Protein AF-A0AAW3U898-F1 (afdb_monomer)

Secondary structure (DSSP, 8-state):
--TTEEEEEEE----SS--SS-----GGGEEEEEEEEHHHHHTTSS--------SS-GGGSGGGGGGGGTTTT---B-HHHHHHHHHHHTTSS-TT-SSSTTTGGGGSPTTPPPPTT-----HHHHHHHHHHTS----

Mean predicted aligned error: 6.07 Å

Sequence (138 aa):
MFPNVIYVALFLDLFLALPAEIPRLDASRVISLTATWRKNLNRGEWIPLGISEPTLDLLKHPTQALARVGYLGAKHYDAGLLSEFLSACHGLLPWNVMYDPAYYEKLLLSGCARPEKAVVLGEGERTAYRHEVLGVGG

Solvent-accessible surface area (backbone atoms only — not comparable to full-atom values): 8664 Å² total; per-residue (Å²): 128,66,90,60,56,40,77,48,77,41,58,78,77,84,73,97,57,87,69,95,59,78,79,89,71,59,61,90,44,51,45,24,73,47,32,29,50,43,59,42,62,73,71,60,82,45,83,84,84,77,88,75,82,80,66,68,70,68,83,77,38,76,69,52,73,31,52,86,64,76,38,70,88,65,72,68,48,58,62,66,62,54,50,50,49,52,32,10,46,64,40,77,34,57,46,42,60,50,95,54,52,63,53,58,68,72,55,40,33,90,92,56,72,84,47,89,54,36,36,74,65,56,74,68,57,36,52,48,44,27,37,76,74,68,69,49,73,134

pLDDT: mean 85.96, std 10.15, range [49.56, 97.62]

Organism: Xanthomonas euvesicatoria (NCBI:txid456327)

Structure (mmCIF, N/CA/C/O backbone):
data_AF-A0AAW3U898-F1
#
_entry.id   AF-A0AAW3U898-F1
#
loop_
_atom_site.group_PDB
_atom_site.id
_atom_site.type_symbol
_atom_site.label_atom_id
_atom_site.label_alt_id
_atom_site.label_comp_id
_atom_site.label_asym_id
_atom_site.label_entity_id
_atom_site.label_seq_id
_atom_site.pdbx_PDB_ins_code
_atom_site.Cartn_x
_atom_site.Cartn_y
_atom_site.Cartn_z
_atom_site.occupancy
_atom_site.B_iso_or_equiv
_atom_site.auth_seq_id
_atom_site.auth_comp_id
_atom_site.auth_asym_id
_atom_site.auth_atom_id
_atom_site.pdbx_PDB_model_num
ATOM 1 N N . MET A 1 1 ? 22.479 9.567 -6.594 1.00 49.56 1 MET A N 1
ATOM 2 C CA . MET A 1 1 ? 21.597 8.469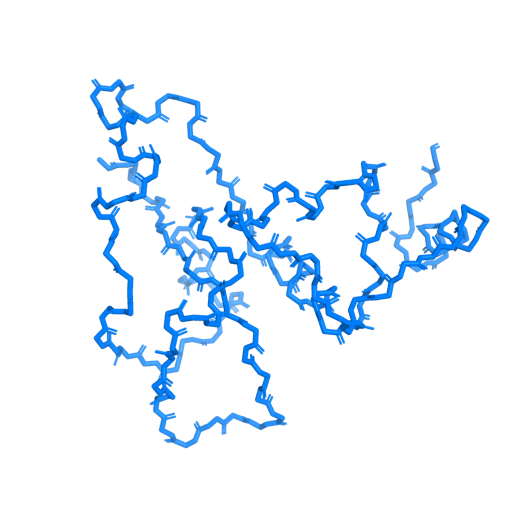 -6.137 1.00 49.56 1 MET A CA 1
ATOM 3 C C . MET A 1 1 ? 22.065 8.080 -4.745 1.00 49.56 1 MET A C 1
ATOM 5 O O . MET A 1 1 ? 23.271 7.939 -4.585 1.00 49.56 1 MET A O 1
ATOM 9 N N . PHE A 1 2 ? 21.178 7.975 -3.749 1.00 55.12 2 PHE A N 1
ATOM 10 C CA . PHE A 1 2 ? 21.575 7.472 -2.427 1.00 55.12 2 PHE A CA 1
ATOM 11 C C . PHE A 1 2 ? 22.156 6.059 -2.602 1.00 55.12 2 PHE A C 1
ATOM 13 O O . PHE A 1 2 ? 21.452 5.199 -3.142 1.00 55.12 2 PHE A O 1
ATOM 20 N N . PRO A 1 3 ? 23.416 5.796 -2.210 1.00 63.22 3 PRO A N 1
ATOM 21 C CA . PRO A 1 3 ? 23.959 4.450 -2.288 1.00 63.22 3 PRO A CA 1
ATOM 22 C C . PRO A 1 3 ? 23.081 3.559 -1.402 1.00 63.22 3 PRO A C 1
ATOM 24 O O . PRO A 1 3 ? 22.927 3.819 -0.214 1.00 63.22 3 PRO A O 1
ATOM 27 N N . ASN A 1 4 ? 22.469 2.534 -2.000 1.00 80.12 4 ASN A N 1
ATOM 28 C CA . ASN A 1 4 ? 21.587 1.546 -1.357 1.00 80.12 4 ASN A CA 1
ATOM 29 C C . ASN A 1 4 ? 20.108 1.914 -1.162 1.00 80.12 4 ASN A C 1
ATOM 31 O O . ASN A 1 4 ? 19.409 1.143 -0.507 1.00 80.12 4 ASN A O 1
ATOM 35 N N . VAL A 1 5 ? 19.597 2.990 -1.763 1.00 81.38 5 VAL A N 1
ATOM 36 C CA . VAL A 1 5 ? 18.144 3.241 -1.848 1.00 81.38 5 VAL A CA 1
ATOM 37 C C . VAL A 1 5 ? 17.668 3.001 -3.278 1.00 81.38 5 VAL A C 1
ATOM 39 O O . VAL A 1 5 ? 18.345 3.362 -4.242 1.00 81.38 5 VAL A O 1
ATOM 42 N N . ILE A 1 6 ? 16.515 2.359 -3.412 1.00 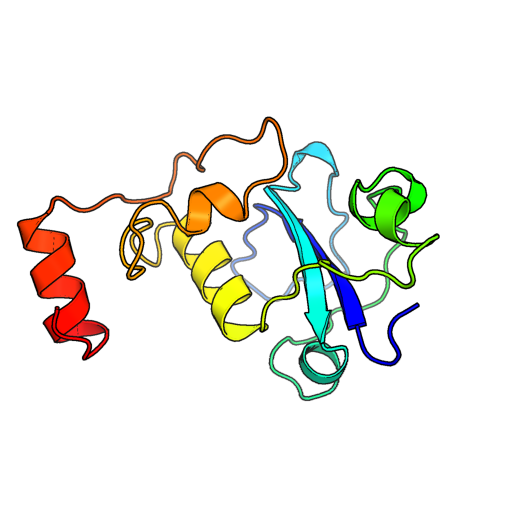84.19 6 ILE A N 1
ATOM 43 C CA . ILE A 1 6 ? 15.861 2.041 -4.683 1.00 84.19 6 ILE A CA 1
ATOM 44 C C . ILE A 1 6 ? 14.425 2.551 -4.659 1.00 84.19 6 ILE A C 1
ATOM 46 O O . ILE A 1 6 ? 13.849 2.707 -3.585 1.00 84.19 6 ILE A O 1
ATOM 50 N N . TYR A 1 7 ? 13.848 2.770 -5.836 1.00 86.25 7 TYR A N 1
ATOM 51 C CA . TYR A 1 7 ? 12.421 3.037 -5.960 1.00 86.25 7 TYR A CA 1
ATOM 52 C C . TYR A 1 7 ? 11.659 1.753 -6.239 1.00 86.25 7 TYR A C 1
ATOM 54 O O . T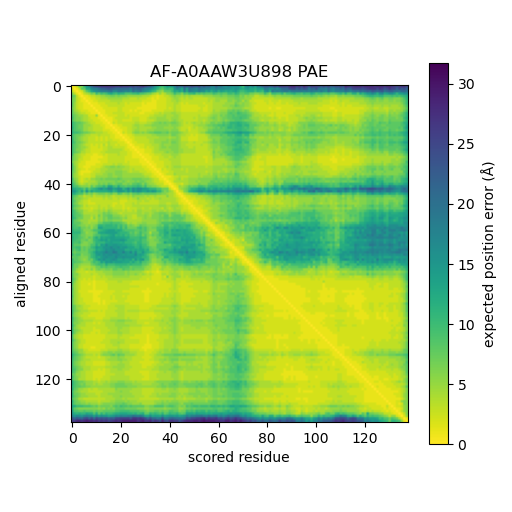YR A 1 7 ? 12.146 0.878 -6.954 1.00 86.25 7 TYR A O 1
ATOM 62 N N . VAL A 1 8 ? 10.460 1.675 -5.679 1.00 88.56 8 VAL A N 1
ATOM 63 C CA . VAL A 1 8 ? 9.525 0.572 -5.854 1.00 88.56 8 VAL A CA 1
ATOM 64 C C . VAL A 1 8 ? 8.152 1.144 -6.170 1.00 88.56 8 VAL A C 1
ATOM 66 O O . VAL A 1 8 ? 7.685 2.081 -5.518 1.00 88.56 8 VAL A O 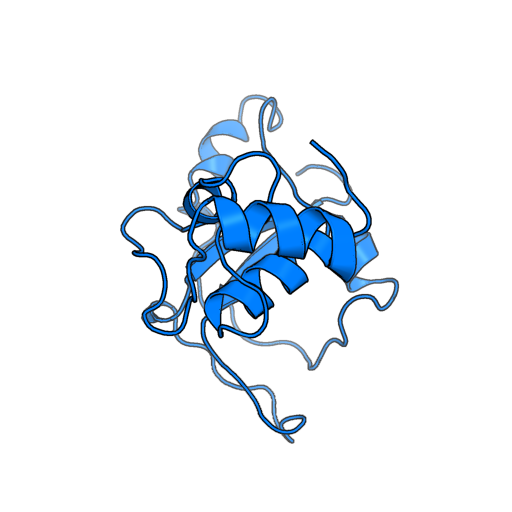1
ATOM 69 N N . ALA A 1 9 ? 7.531 0.589 -7.202 1.00 90.50 9 ALA A N 1
ATOM 70 C CA . ALA A 1 9 ? 6.135 0.824 -7.515 1.00 90.50 9 ALA A CA 1
ATOM 71 C C . ALA A 1 9 ? 5.320 -0.316 -6.904 1.00 90.50 9 ALA A C 1
ATOM 73 O O . ALA A 1 9 ? 5.633 -1.486 -7.125 1.00 90.50 9 ALA A O 1
ATOM 74 N N . LEU A 1 10 ? 4.304 0.032 -6.123 1.00 92.50 10 LEU A N 1
ATOM 75 C CA . LEU A 1 10 ? 3.360 -0.913 -5.542 1.00 92.50 10 LEU A CA 1
ATOM 76 C C . LEU A 1 10 ? 2.077 -0.883 -6.365 1.00 92.50 10 LEU A C 1
ATOM 78 O O . LEU A 1 10 ? 1.578 0.195 -6.692 1.00 92.50 10 LEU A O 1
ATOM 82 N N . PHE A 1 11 ? 1.543 -2.059 -6.677 1.00 93.38 11 PHE A N 1
ATOM 83 C CA . PHE A 1 11 ? 0.369 -2.234 -7.527 1.00 93.38 11 PHE A CA 1
ATOM 84 C C . PHE A 1 11 ? -0.746 -2.938 -6.748 1.00 93.38 11 PHE A C 1
ATOM 86 O O . PHE A 1 11 ? -0.462 -3.724 -5.848 1.00 93.38 11 PHE A O 1
ATOM 93 N N . LEU A 1 12 ? -2.009 -2.694 -7.109 1.00 92.81 12 LEU A N 1
ATOM 94 C CA . LEU A 1 12 ? -3.181 -3.374 -6.524 1.00 92.81 12 LEU A CA 1
ATOM 95 C C . LEU A 1 12 ? -3.434 -4.778 -7.103 1.00 92.81 12 LEU A C 1
ATOM 97 O O . LEU A 1 12 ? -4.564 -5.277 -7.094 1.00 92.81 12 LEU A O 1
ATOM 101 N N . ASP A 1 13 ? -2.419 -5.401 -7.684 1.00 91.38 13 ASP A N 1
ATOM 102 C CA . ASP A 1 13 ? -2.500 -6.743 -8.244 1.00 91.38 13 ASP A CA 1
ATOM 103 C C . ASP A 1 13 ? -2.333 -7.786 -7.138 1.00 91.38 13 ASP A C 1
ATOM 105 O O . ASP A 1 13 ? -1.366 -7.760 -6.380 1.00 91.38 13 ASP A O 1
ATOM 109 N N . LEU A 1 14 ? -3.289 -8.715 -7.052 1.00 89.56 14 LEU A N 1
ATOM 110 C CA . LEU A 1 14 ? -3.282 -9.805 -6.081 1.00 89.56 14 LEU A CA 1
ATOM 111 C C . LEU A 1 14 ? -3.210 -11.138 -6.820 1.00 89.56 14 LEU A C 1
ATOM 113 O O . LEU A 1 14 ? -4.120 -11.486 -7.573 1.00 89.56 14 LEU A O 1
ATOM 117 N N . PHE A 1 15 ? -2.154 -11.900 -6.553 1.00 89.19 15 PHE A N 1
ATOM 118 C CA . PHE A 1 15 ? -1.960 -13.241 -7.092 1.00 89.19 15 PHE A CA 1
ATOM 119 C C . PHE A 1 15 ? -2.218 -14.269 -5.987 1.00 89.19 15 PHE A C 1
ATOM 121 O O . PHE A 1 15 ? -1.585 -14.226 -4.937 1.00 89.19 15 PHE A O 1
ATOM 128 N N . LEU A 1 16 ? -3.158 -15.193 -6.215 1.00 88.75 16 LEU A N 1
ATOM 129 C CA . LEU A 1 16 ? -3.499 -16.252 -5.248 1.00 88.75 16 LEU A CA 1
ATOM 130 C C . LEU A 1 16 ? -2.496 -17.417 -5.252 1.00 88.75 16 LEU A C 1
ATOM 132 O O . LEU A 1 16 ? -2.498 -18.245 -4.347 1.00 88.75 16 LEU A O 1
ATOM 136 N N . ALA A 1 17 ? -1.654 -17.483 -6.279 1.00 89.75 17 ALA A N 1
ATOM 137 C CA . ALA A 1 17 ? -0.570 -18.439 -6.423 1.00 89.75 17 ALA A CA 1
ATOM 138 C C . ALA A 1 17 ? 0.627 -17.740 -7.071 1.00 89.75 17 ALA A C 1
ATOM 140 O O . ALA A 1 17 ? 0.466 -16.713 -7.735 1.00 89.75 17 ALA A O 1
ATOM 141 N N . LEU A 1 18 ? 1.821 -18.311 -6.896 1.00 88.44 18 LEU A N 1
ATOM 142 C CA . LEU A 1 18 ? 3.018 -17.823 -7.571 1.00 88.44 18 LEU A CA 1
ATOM 143 C C . LEU A 1 18 ? 2.810 -17.930 -9.093 1.00 88.44 18 LEU A C 1
ATOM 145 O O . LEU A 1 18 ? 2.528 -19.030 -9.577 1.00 88.44 18 LEU A O 1
ATOM 149 N N . PRO A 1 19 ? 2.903 -16.828 -9.853 1.00 89.00 19 PRO A N 1
ATOM 150 C CA . PRO A 1 19 ? 2.700 -16.888 -11.291 1.00 89.00 19 PRO A CA 1
ATOM 151 C C . PRO A 1 19 ? 3.851 -17.663 -11.953 1.00 89.00 19 PRO A C 1
ATOM 153 O O . PRO A 1 19 ? 5.004 -17.555 -11.539 1.00 89.00 19 PRO A O 1
ATOM 156 N N . ALA A 1 20 ? 3.532 -18.453 -12.982 1.00 88.88 20 ALA A N 1
ATOM 157 C CA . ALA A 1 20 ? 4.521 -19.241 -13.729 1.00 88.88 20 ALA A CA 1
ATOM 158 C C . ALA A 1 20 ? 5.414 -18.377 -14.641 1.00 88.88 20 ALA A C 1
ATOM 160 O O . ALA A 1 20 ? 6.499 -18.798 -15.033 1.00 88.88 20 ALA A O 1
ATOM 161 N N . GLU A 1 21 ? 4.955 -17.167 -14.961 1.00 90.81 21 GLU A N 1
ATOM 162 C CA . GLU A 1 21 ? 5.641 -16.179 -15.789 1.00 90.81 21 GLU A CA 1
ATOM 163 C C . GLU A 1 21 ? 5.606 -14.813 -15.096 1.00 90.81 21 GLU A C 1
ATOM 165 O O . GLU A 1 21 ? 4.782 -14.566 -14.213 1.00 90.81 21 GLU A O 1
ATOM 170 N N . ILE A 1 22 ? 6.495 -13.904 -15.498 1.00 90.19 22 ILE A N 1
ATOM 171 C CA . ILE A 1 22 ? 6.545 -12.551 -14.937 1.00 90.19 22 ILE A CA 1
ATOM 172 C C . ILE A 1 22 ? 5.288 -11.793 -15.390 1.00 90.19 22 ILE A C 1
ATOM 174 O O . ILE A 1 22 ? 5.111 -11.585 -16.594 1.00 90.19 22 ILE A O 1
ATOM 178 N N . PRO A 1 23 ? 4.406 -11.364 -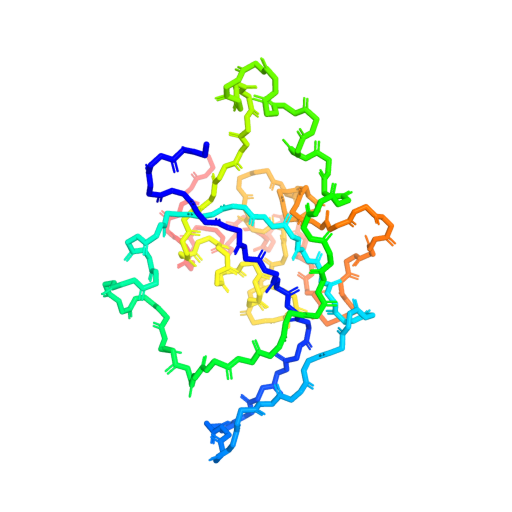14.469 1.00 88.31 23 PRO A N 1
ATOM 179 C CA . PRO A 1 23 ? 3.172 -10.701 -14.852 1.00 88.31 23 PRO A CA 1
ATOM 180 C C . PRO A 1 23 ? 3.467 -9.326 -15.448 1.00 88.31 23 PRO A C 1
ATOM 182 O O . PRO A 1 23 ? 4.274 -8.554 -14.924 1.00 88.31 23 PRO A O 1
ATOM 185 N N . ARG A 1 24 ? 2.759 -8.983 -16.526 1.00 86.62 24 ARG A N 1
ATOM 186 C CA . ARG A 1 24 ? 2.769 -7.621 -17.055 1.00 86.62 24 ARG A CA 1
ATOM 187 C C . ARG A 1 24 ? 1.913 -6.733 -16.155 1.00 86.62 24 ARG A C 1
ATOM 189 O O . ARG A 1 24 ? 0.699 -6.905 -16.102 1.00 86.62 24 ARG A O 1
ATOM 196 N N . LEU A 1 25 ? 2.545 -5.783 -15.475 1.00 88.81 25 LEU A N 1
ATOM 197 C CA . LEU A 1 25 ? 1.866 -4.838 -14.586 1.00 88.81 25 LEU A CA 1
ATOM 198 C C . LEU A 1 25 ? 1.440 -3.573 -15.342 1.00 88.81 25 LEU A C 1
ATOM 200 O O . LEU A 1 25 ? 2.165 -3.087 -16.215 1.00 88.81 25 LEU A O 1
ATOM 204 N N . ASP A 1 26 ? 0.274 -3.036 -14.989 1.00 87.62 26 ASP A N 1
ATOM 205 C CA . ASP A 1 26 ? -0.324 -1.847 -15.604 1.00 87.62 26 ASP A CA 1
ATOM 206 C C . ASP A 1 26 ? -0.086 -0.602 -14.733 1.00 87.62 26 ASP A C 1
ATOM 208 O O . ASP A 1 26 ? -0.352 -0.605 -13.531 1.00 87.62 26 ASP A O 1
ATOM 212 N N . ALA A 1 27 ? 0.389 0.484 -15.349 1.00 86.69 27 ALA A N 1
ATOM 213 C CA . ALA A 1 27 ? 0.637 1.764 -14.686 1.00 86.69 27 ALA A CA 1
ATOM 214 C C . ALA A 1 27 ? -0.617 2.332 -14.002 1.00 86.69 27 ALA A C 1
ATOM 216 O O . ALA A 1 27 ? -0.502 2.984 -12.967 1.00 86.69 27 ALA A O 1
ATOM 217 N N . SER A 1 28 ? -1.807 2.070 -14.550 1.00 87.62 28 SER A N 1
ATOM 218 C CA . SER A 1 28 ? -3.085 2.514 -13.978 1.00 87.62 28 SER A CA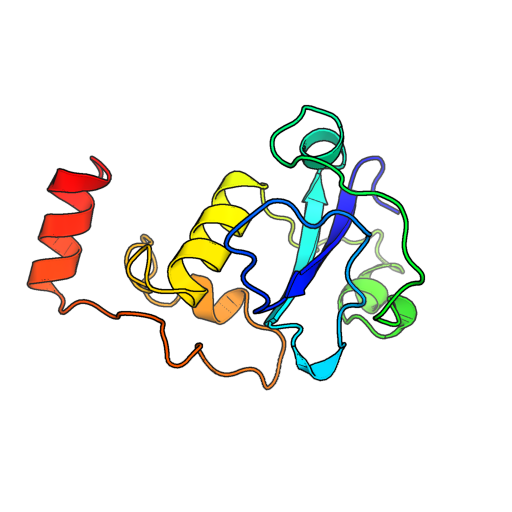 1
ATOM 219 C C . SER A 1 28 ? -3.418 1.843 -12.641 1.00 87.62 28 SER A C 1
ATOM 221 O O . SER A 1 28 ? -4.246 2.350 -11.886 1.00 87.62 28 SER A O 1
ATOM 223 N N . ARG A 1 29 ? -2.764 0.717 -12.330 1.00 90.12 29 ARG A N 1
ATOM 224 C CA . ARG A 1 29 ? -2.964 -0.059 -11.096 1.00 90.12 29 ARG A CA 1
ATOM 225 C C . ARG A 1 29 ? -1.941 0.262 -10.011 1.00 90.12 29 ARG A C 1
ATOM 227 O O . ARG A 1 29 ? -1.990 -0.334 -8.932 1.00 90.12 29 ARG A O 1
ATOM 234 N N . VAL A 1 30 ? -1.024 1.190 -10.279 1.00 91.81 30 VAL A N 1
ATOM 235 C CA . VAL A 1 30 ? -0.043 1.664 -9.301 1.00 91.81 30 VAL A CA 1
ATOM 236 C C . VAL A 1 30 ? -0.762 2.454 -8.217 1.00 91.81 30 VAL A C 1
ATOM 238 O O . VAL A 1 30 ? -1.468 3.416 -8.505 1.00 91.81 30 VAL A O 1
ATOM 241 N N . ILE A 1 31 ? -0.542 2.067 -6.964 1.00 92.62 31 ILE A N 1
ATOM 242 C CA . ILE A 1 31 ? -1.133 2.721 -5.792 1.00 92.62 31 ILE A CA 1
ATOM 243 C C . ILE A 1 31 ? -0.122 3.569 -5.022 1.00 92.62 31 ILE A C 1
ATOM 245 O O . ILE A 1 31 ? -0.494 4.523 -4.344 1.00 92.62 31 ILE A O 1
ATOM 249 N N . SER A 1 32 ? 1.167 3.243 -5.134 1.00 91.56 32 SER A N 1
ATOM 250 C CA . SER A 1 32 ? 2.250 3.971 -4.480 1.00 91.56 32 SER A CA 1
ATOM 251 C C . SER A 1 32 ? 3.527 3.878 -5.306 1.00 91.56 32 SER A C 1
ATOM 253 O O . SER A 1 32 ? 3.842 2.826 -5.862 1.00 91.56 32 SER A O 1
ATOM 255 N N . LEU A 1 33 ? 4.281 4.974 -5.364 1.00 89.00 33 LEU A N 1
ATOM 256 C CA . LEU A 1 33 ? 5.647 5.000 -5.872 1.00 89.00 33 LEU A CA 1
ATOM 257 C C . LEU A 1 33 ? 6.524 5.583 -4.772 1.00 89.00 33 LEU A C 1
ATOM 259 O O . LEU A 1 33 ? 6.397 6.749 -4.408 1.00 89.00 33 LEU A O 1
ATOM 263 N N . THR A 1 34 ? 7.384 4.749 -4.203 1.00 86.88 34 THR A N 1
ATOM 264 C CA . THR A 1 34 ? 8.135 5.107 -3.003 1.00 86.88 34 THR A CA 1
ATOM 265 C C . THR A 1 34 ? 9.551 4.562 -3.048 1.00 86.88 34 THR A C 1
ATOM 267 O O . THR A 1 34 ? 9.932 3.864 -3.986 1.00 86.88 34 THR A O 1
ATOM 270 N N . ALA A 1 35 ? 10.361 4.918 -2.058 1.00 87.38 35 ALA A N 1
ATOM 271 C CA . ALA A 1 35 ? 11.727 4.450 -1.936 1.00 87.38 35 ALA A CA 1
ATOM 272 C C . ALA A 1 35 ? 11.875 3.465 -0.772 1.00 87.38 35 ALA A C 1
ATOM 274 O O . ALA A 1 35 ? 11.255 3.624 0.279 1.00 87.38 35 ALA A O 1
ATOM 275 N N . THR A 1 36 ? 12.736 2.467 -0.939 1.00 87.62 36 THR A N 1
ATOM 276 C CA . THR A 1 36 ? 13.109 1.515 0.113 1.00 87.62 36 THR A CA 1
ATOM 277 C C . THR A 1 36 ? 14.602 1.199 0.051 1.00 87.62 36 THR A C 1
ATOM 279 O O . THR A 1 36 ? 15.306 1.585 -0.889 1.00 87.62 36 THR A O 1
ATOM 282 N N . TRP A 1 37 ? 15.116 0.502 1.059 1.00 84.69 37 TRP A N 1
ATOM 283 C CA . TRP A 1 37 ? 16.499 0.049 1.061 1.00 84.69 37 TRP A CA 1
ATOM 284 C C . TRP A 1 37 ? 16.688 -1.109 0.083 1.00 84.69 37 TRP A C 1
ATOM 286 O O . TRP A 1 37 ? 15.970 -2.103 0.129 1.00 84.69 37 TRP A O 1
ATOM 296 N N . ARG A 1 38 ? 17.744 -1.055 -0.732 1.00 83.88 38 ARG A N 1
ATOM 297 C CA . ARG A 1 38 ? 18.148 -2.139 -1.643 1.00 83.88 38 ARG A CA 1
ATOM 298 C C . ARG A 1 38 ? 18.299 -3.479 -0.920 1.00 83.88 38 ARG A C 1
ATOM 300 O O . ARG A 1 38 ? 18.016 -4.525 -1.493 1.00 83.88 38 ARG A O 1
ATOM 307 N N . LYS A 1 39 ? 18.730 -3.455 0.346 1.00 84.12 39 LYS A N 1
ATOM 308 C CA . LYS A 1 39 ? 18.870 -4.668 1.163 1.00 84.12 39 LYS A CA 1
ATOM 309 C C . LYS A 1 39 ? 17.548 -5.424 1.327 1.00 84.12 39 LYS A C 1
ATOM 311 O O . LYS A 1 39 ? 17.604 -6.633 1.475 1.00 84.12 39 LYS A O 1
ATOM 316 N N . ASN A 1 40 ? 16.405 -4.741 1.279 1.00 78.44 40 ASN A N 1
ATOM 317 C CA . ASN A 1 40 ? 15.097 -5.365 1.456 1.00 78.44 40 ASN A CA 1
ATOM 318 C C . ASN A 1 40 ? 14.755 -6.269 0.259 1.00 78.44 40 ASN A C 1
ATOM 320 O O . ASN A 1 40 ? 14.219 -7.354 0.448 1.00 78.44 40 ASN A O 1
ATOM 324 N N . LEU A 1 41 ? 15.190 -5.893 -0.954 1.00 75.94 41 LEU A N 1
ATOM 325 C CA . LEU A 1 41 ? 15.182 -6.800 -2.111 1.00 75.94 41 LEU A CA 1
ATOM 326 C C . LEU A 1 41 ? 16.234 -7.910 -1.991 1.00 75.94 41 LEU A C 1
ATOM 328 O O . LEU A 1 41 ? 15.977 -9.052 -2.348 1.00 75.94 41 LEU A O 1
ATOM 332 N N . ASN A 1 42 ? 17.435 -7.582 -1.509 1.00 70.44 42 ASN A N 1
ATOM 333 C CA . ASN A 1 42 ? 18.567 -8.513 -1.559 1.00 70.44 42 ASN A CA 1
ATOM 334 C C . ASN A 1 42 ? 18.585 -9.556 -0.427 1.00 70.44 42 ASN A C 1
ATOM 336 O O . ASN A 1 42 ? 19.271 -10.566 -0.555 1.00 70.44 42 ASN A O 1
ATOM 340 N N . ARG A 1 43 ? 17.920 -9.298 0.706 1.00 67.06 43 ARG A N 1
ATOM 341 C CA . ARG A 1 43 ? 17.951 -10.154 1.907 1.00 67.06 43 ARG A CA 1
ATOM 342 C C . ARG A 1 43 ? 16.705 -11.030 2.075 1.00 67.06 43 ARG A C 1
ATOM 344 O O . ARG A 1 43 ? 16.590 -11.694 3.096 1.00 67.06 43 ARG A O 1
ATOM 351 N N . GLY A 1 44 ? 15.823 -11.065 1.073 1.00 64.25 44 GLY A N 1
ATOM 352 C CA . GLY A 1 44 ? 14.725 -12.031 1.001 1.00 64.25 44 GLY A CA 1
ATOM 353 C C . GLY A 1 44 ? 13.454 -11.654 1.760 1.00 64.25 44 GLY A C 1
ATOM 354 O O . GLY A 1 44 ? 12.628 -12.532 1.977 1.00 64.25 44 GLY A O 1
ATOM 355 N N . GLU A 1 45 ? 13.259 -10.383 2.139 1.00 77.56 45 GLU A N 1
ATOM 356 C CA . GLU A 1 45 ? 11.937 -9.942 2.622 1.00 77.56 45 GLU A CA 1
ATOM 357 C C . GLU A 1 45 ? 10.884 -10.077 1.512 1.00 77.56 45 GLU A C 1
ATOM 359 O O . GLU A 1 45 ? 9.743 -10.447 1.778 1.00 77.56 45 GLU A O 1
ATOM 364 N N . TRP A 1 46 ? 11.289 -9.865 0.255 1.00 86.12 46 TRP A N 1
ATOM 365 C CA . TRP A 1 46 ? 10.482 -10.154 -0.927 1.00 86.12 46 TRP A CA 1
ATOM 366 C C . TRP A 1 46 ? 11.170 -11.170 -1.832 1.00 86.12 46 TRP A C 1
ATOM 368 O O . TRP A 1 46 ? 12.390 -11.142 -2.009 1.00 86.12 46 TRP A O 1
ATOM 378 N N . ILE A 1 47 ? 10.370 -12.045 -2.443 1.00 83.69 47 ILE A N 1
ATOM 379 C CA . ILE A 1 47 ? 10.838 -13.037 -3.413 1.00 83.69 47 ILE A CA 1
ATOM 380 C C . ILE A 1 47 ? 10.842 -12.383 -4.804 1.00 83.69 47 ILE A C 1
ATOM 382 O O . ILE A 1 47 ? 9.771 -12.031 -5.304 1.00 83.69 47 ILE A O 1
ATOM 386 N N . PRO A 1 48 ? 12.006 -12.202 -5.455 1.00 86.50 48 PRO A N 1
ATOM 387 C CA . PRO A 1 48 ? 12.046 -11.681 -6.814 1.00 86.50 48 PRO A CA 1
ATOM 388 C C . PRO A 1 48 ? 11.518 -12.732 -7.800 1.00 86.50 48 PRO A C 1
ATOM 390 O O . PRO A 1 48 ? 12.023 -13.850 -7.847 1.00 86.50 48 PRO A O 1
ATOM 393 N N . LEU A 1 49 ? 10.524 -12.359 -8.611 1.00 88.25 49 LEU A N 1
ATOM 394 C CA . LEU A 1 49 ? 9.973 -13.230 -9.661 1.00 88.25 49 LEU A CA 1
ATOM 395 C C . LEU A 1 49 ? 10.781 -13.178 -10.963 1.00 88.25 49 LEU A C 1
ATOM 397 O O . LEU A 1 49 ? 10.820 -14.148 -11.711 1.00 88.25 49 LEU A O 1
ATOM 401 N N . GLY A 1 50 ? 11.425 -12.045 -11.245 1.00 88.19 50 GLY A N 1
ATOM 402 C CA . GLY A 1 50 ? 12.223 -11.848 -12.449 1.00 88.19 50 GLY A CA 1
ATOM 403 C C . GLY A 1 50 ? 12.396 -10.373 -12.802 1.00 88.19 50 GLY A C 1
ATOM 404 O O . GLY A 1 50 ? 12.192 -9.494 -11.964 1.00 88.19 50 GLY A O 1
ATOM 405 N N . ILE A 1 51 ? 12.794 -10.112 -14.046 1.00 88.62 51 ILE A N 1
ATOM 406 C CA . ILE A 1 51 ? 13.028 -8.771 -14.593 1.00 88.62 51 ILE A CA 1
ATOM 407 C C . ILE A 1 51 ? 11.961 -8.478 -15.655 1.00 88.62 51 ILE A C 1
ATOM 409 O O . ILE A 1 51 ? 11.726 -9.300 -16.535 1.00 88.62 51 ILE A O 1
ATOM 413 N N . SER A 1 52 ? 11.338 -7.301 -15.580 1.00 86.88 52 SER A N 1
ATOM 414 C CA . SER A 1 52 ? 10.360 -6.796 -16.551 1.00 86.88 52 SER A CA 1
ATOM 415 C C . SER A 1 52 ? 10.777 -5.413 -17.043 1.00 86.88 52 SER A C 1
ATOM 417 O O . SER A 1 52 ? 11.510 -4.698 -16.354 1.00 86.88 52 SER A O 1
ATOM 419 N N . GLU A 1 53 ? 10.250 -5.016 -18.200 1.00 83.75 53 GLU A N 1
ATOM 420 C CA . GLU A 1 53 ? 10.320 -3.634 -18.666 1.00 83.75 53 GLU A CA 1
ATOM 421 C C . GLU A 1 53 ? 9.669 -2.671 -17.653 1.00 83.75 53 GLU A C 1
ATOM 423 O O . GLU A 1 53 ? 8.660 -3.033 -17.031 1.00 83.75 53 GLU A O 1
ATOM 428 N N . PRO A 1 54 ? 10.212 -1.451 -17.473 1.00 80.00 54 PRO A N 1
ATOM 429 C CA . PRO A 1 54 ? 9.652 -0.471 -16.551 1.00 80.00 54 PRO A CA 1
ATOM 430 C C . PRO A 1 54 ? 8.235 -0.039 -16.944 1.00 80.00 54 PRO A C 1
ATOM 432 O O . PRO A 1 54 ? 8.001 0.467 -18.039 1.00 80.00 54 PRO A O 1
ATOM 435 N N . THR A 1 55 ? 7.294 -0.159 -16.008 1.00 82.06 55 THR A N 1
ATOM 436 C CA . THR A 1 55 ? 5.910 0.314 -16.186 1.00 82.06 55 THR A CA 1
ATOM 437 C C . THR A 1 55 ? 5.767 1.828 -15.977 1.00 82.06 55 THR A C 1
ATOM 439 O O . THR A 1 55 ? 4.839 2.445 -16.496 1.00 82.06 55 THR A O 1
ATOM 442 N N . LEU A 1 56 ? 6.675 2.442 -15.210 1.00 81.50 56 LEU A N 1
ATOM 443 C CA . LEU A 1 56 ? 6.636 3.859 -14.844 1.00 81.50 56 LEU A CA 1
ATOM 444 C C . LEU A 1 56 ? 7.918 4.583 -15.247 1.00 81.50 56 LEU A C 1
ATOM 446 O O . LEU A 1 56 ? 9.021 4.052 -15.115 1.00 81.50 56 LEU A O 1
ATOM 450 N N . ASP A 1 57 ? 7.762 5.844 -15.641 1.00 79.31 57 ASP A N 1
ATOM 451 C CA . ASP A 1 57 ? 8.878 6.752 -15.881 1.00 79.31 57 ASP A CA 1
ATOM 452 C C . ASP A 1 57 ? 9.319 7.420 -14.570 1.00 79.31 57 ASP A C 1
ATOM 454 O O . ASP A 1 57 ? 8.700 8.370 -14.078 1.00 79.31 57 ASP A O 1
ATOM 458 N N . LEU A 1 58 ? 10.421 6.921 -14.007 1.00 72.56 58 LEU A N 1
ATOM 459 C CA . LEU A 1 58 ? 10.991 7.420 -12.757 1.00 72.56 58 LEU A CA 1
ATOM 460 C C . LEU A 1 58 ? 11.413 8.897 -12.840 1.00 72.56 58 LEU A C 1
ATOM 462 O O . LEU A 1 58 ? 11.432 9.577 -11.811 1.00 72.56 58 LEU A O 1
ATOM 466 N N . LEU A 1 59 ? 11.740 9.411 -14.032 1.00 68.12 59 LEU A N 1
ATOM 467 C CA . LEU A 1 59 ? 12.178 10.800 -14.212 1.00 68.12 59 LEU A CA 1
ATOM 468 C C . LEU A 1 59 ? 11.066 11.803 -13.893 1.00 68.12 59 LEU A C 1
ATOM 470 O O . LEU A 1 59 ? 11.351 12.947 -13.545 1.00 68.12 59 LEU A O 1
ATOM 474 N N . LYS A 1 60 ? 9.805 11.365 -13.956 1.00 68.75 60 LYS A N 1
ATOM 475 C CA . LYS A 1 60 ? 8.630 12.184 -13.634 1.00 68.75 60 LYS A CA 1
ATOM 476 C C . LYS A 1 60 ? 8.264 12.159 -12.149 1.00 68.75 60 LYS A C 1
ATOM 478 O O . LYS A 1 60 ? 7.338 12.856 -11.740 1.00 68.75 60 LYS A O 1
ATOM 483 N N . HIS A 1 61 ? 8.963 11.373 -11.328 1.00 70.88 61 HIS A N 1
ATOM 484 C CA . HIS A 1 61 ? 8.647 11.264 -9.908 1.00 70.88 61 HIS A CA 1
ATOM 485 C C . HIS A 1 61 ? 9.061 12.533 -9.133 1.00 70.88 61 HIS A C 1
ATOM 487 O O . HIS A 1 61 ? 10.199 12.982 -9.292 1.00 70.88 61 HIS A O 1
ATOM 493 N N . PRO A 1 62 ? 8.222 13.084 -8.228 1.00 68.62 62 PRO A N 1
ATOM 494 C CA . PRO A 1 62 ? 8.517 14.334 -7.515 1.00 68.62 62 PRO A CA 1
ATOM 495 C C . PRO A 1 62 ? 9.845 14.330 -6.752 1.00 68.62 62 PRO A C 1
ATOM 497 O O . PRO A 1 62 ? 10.521 15.352 -6.663 1.00 68.62 62 PRO A O 1
ATOM 500 N N . THR A 1 63 ? 10.272 13.174 -6.240 1.00 68.88 63 THR A N 1
ATOM 501 C CA . THR A 1 63 ? 11.547 13.043 -5.519 1.00 68.88 63 THR A CA 1
ATOM 502 C C . THR A 1 63 ? 12.767 13.315 -6.409 1.00 68.88 63 THR A C 1
ATOM 504 O O . THR A 1 63 ? 13.821 13.677 -5.891 1.00 68.88 63 THR A O 1
ATOM 507 N N . GLN A 1 64 ? 12.641 13.232 -7.739 1.00 72.75 64 GLN A N 1
ATOM 508 C CA . GLN A 1 64 ? 13.708 13.641 -8.662 1.00 72.75 64 GLN A CA 1
ATOM 509 C C . GLN A 1 64 ? 13.997 15.144 -8.591 1.00 72.75 64 GLN A C 1
ATOM 511 O O . GLN A 1 64 ? 15.137 15.554 -8.804 1.00 72.75 64 GLN A O 1
ATOM 516 N N . ALA A 1 65 ? 13.025 15.975 -8.198 1.00 69.94 65 ALA A N 1
ATOM 517 C CA . ALA A 1 65 ? 13.268 17.398 -7.960 1.00 69.94 65 ALA A CA 1
ATOM 518 C C . ALA A 1 65 ? 14.287 17.629 -6.825 1.00 69.94 65 ALA A C 1
ATOM 520 O O . ALA A 1 65 ? 15.039 18.604 -6.852 1.00 69.94 65 ALA A O 1
ATOM 521 N N . LEU A 1 66 ? 14.380 16.695 -5.869 1.00 69.81 66 LEU A N 1
ATOM 522 C CA . LEU A 1 66 ? 15.343 16.739 -4.765 1.00 69.81 66 LEU A CA 1
ATOM 523 C C . LEU A 1 66 ? 16.746 16.262 -5.173 1.00 69.81 66 LEU A C 1
ATOM 525 O O . LEU A 1 66 ? 17.688 16.403 -4.392 1.00 69.81 66 LEU A O 1
ATOM 529 N N . ALA A 1 67 ? 16.934 15.741 -6.392 1.00 70.25 67 ALA A N 1
ATOM 530 C CA . ALA A 1 67 ? 18.233 15.248 -6.850 1.00 70.25 67 ALA A CA 1
ATOM 531 C C . ALA A 1 67 ? 19.323 16.333 -6.809 1.00 70.25 67 ALA A C 1
ATOM 533 O O . ALA A 1 67 ? 20.471 16.037 -6.475 1.00 70.25 67 ALA A O 1
ATOM 534 N N . ARG A 1 68 ? 18.956 17.597 -7.077 1.00 70.38 68 ARG A N 1
ATOM 535 C CA . ARG A 1 68 ? 19.875 18.754 -7.080 1.00 70.38 68 ARG A CA 1
ATOM 536 C C . ARG A 1 68 ? 20.420 19.099 -5.690 1.00 70.38 68 ARG A C 1
ATOM 538 O O . ARG A 1 68 ? 21.475 19.712 -5.601 1.00 70.38 68 ARG A O 1
ATOM 545 N N . VAL A 1 69 ? 19.726 18.686 -4.627 1.00 74.38 69 VAL A N 1
ATOM 546 C CA . VAL A 1 69 ? 20.122 18.891 -3.220 1.00 74.38 69 VAL A CA 1
ATOM 547 C C . VAL A 1 69 ? 20.539 17.581 -2.545 1.00 74.38 69 VAL A C 1
ATOM 549 O O . VAL A 1 69 ? 20.447 17.434 -1.329 1.00 74.38 69 VAL A O 1
ATOM 552 N N . GLY A 1 70 ? 20.955 16.586 -3.333 1.00 66.06 70 GLY A N 1
ATOM 553 C CA . GLY A 1 70 ? 21.405 15.300 -2.803 1.00 66.06 70 GLY A CA 1
ATOM 554 C C . GLY A 1 70 ? 20.294 14.470 -2.157 1.00 66.06 70 GLY A C 1
ATOM 555 O O . GLY A 1 70 ? 20.593 13.614 -1.332 1.00 66.06 70 GLY A O 1
ATOM 556 N N . TYR A 1 71 ? 19.030 14.691 -2.538 1.00 71.75 71 TYR A N 1
ATOM 557 C CA . TYR A 1 71 ? 17.850 14.010 -1.990 1.00 71.75 71 TYR A CA 1
ATOM 558 C C . TYR A 1 71 ? 17.595 14.280 -0.497 1.00 71.75 71 TYR A C 1
ATOM 560 O O . TYR A 1 71 ? 16.927 13.490 0.171 1.00 71.75 71 TYR A O 1
ATOM 568 N N . LEU A 1 72 ? 18.092 15.400 0.038 1.00 68.12 72 LEU A N 1
ATOM 569 C CA . LEU A 1 72 ? 17.771 15.828 1.399 1.00 68.12 72 LEU A CA 1
ATOM 570 C C . LEU A 1 72 ? 16.244 15.965 1.563 1.00 68.12 72 LEU A C 1
ATOM 572 O O . LEU A 1 72 ? 15.587 16.638 0.770 1.00 68.12 72 LEU A O 1
ATOM 576 N N . GLY A 1 73 ? 15.678 15.299 2.574 1.00 69.38 73 GLY A N 1
ATOM 577 C CA . GLY A 1 73 ? 14.230 15.255 2.816 1.00 69.38 73 GLY A CA 1
ATOM 578 C C . GLY A 1 73 ? 13.472 14.163 2.049 1.00 69.38 73 GLY A C 1
ATOM 579 O O . GLY A 1 73 ? 12.261 14.029 2.231 1.00 69.38 73 GLY A O 1
ATOM 580 N N . ALA A 1 74 ? 14.151 13.354 1.226 1.00 74.56 74 ALA A N 1
ATOM 581 C CA . ALA A 1 74 ? 13.530 12.194 0.597 1.00 74.56 74 ALA A CA 1
ATOM 582 C C . ALA A 1 74 ? 13.153 11.141 1.652 1.00 74.56 74 ALA A C 1
ATOM 584 O O . ALA A 1 74 ? 13.974 10.734 2.477 1.00 74.56 74 ALA A O 1
ATOM 585 N N . LYS A 1 75 ? 11.900 10.688 1.605 1.00 81.19 75 LYS A N 1
ATOM 586 C CA . LYS A 1 75 ? 11.398 9.622 2.473 1.00 81.19 75 LYS A CA 1
ATOM 587 C C . LYS A 1 75 ? 11.691 8.264 1.853 1.00 81.19 75 LYS A C 1
ATOM 589 O O . LYS A 1 75 ? 11.619 8.103 0.637 1.00 81.19 75 LYS A O 1
ATOM 594 N N . HIS A 1 76 ? 11.996 7.301 2.705 1.00 83.12 76 HIS A N 1
ATOM 595 C CA . HIS A 1 76 ? 12.079 5.896 2.348 1.00 83.12 76 HIS A CA 1
ATOM 596 C C . HIS A 1 76 ? 11.434 5.075 3.463 1.00 83.12 76 HIS A C 1
ATOM 598 O O . HIS A 1 76 ? 11.360 5.527 4.606 1.00 83.12 76 HIS A O 1
ATOM 604 N N . TYR A 1 77 ? 10.974 3.883 3.117 1.00 87.88 77 TYR A N 1
ATOM 605 C CA . TYR A 1 77 ? 10.211 3.009 3.998 1.00 87.88 77 TYR A CA 1
ATOM 606 C C . TYR A 1 77 ? 10.833 1.614 3.987 1.00 87.88 77 TYR A C 1
ATOM 608 O O . TYR A 1 77 ? 11.438 1.209 2.990 1.00 87.88 77 TYR A O 1
ATOM 616 N N . ASP A 1 78 ? 10.744 0.883 5.094 1.00 87.75 78 ASP A N 1
ATOM 617 C CA . ASP A 1 78 ? 11.137 -0.527 5.123 1.00 87.75 78 ASP A CA 1
ATOM 618 C C . ASP A 1 78 ? 10.106 -1.416 4.402 1.00 87.75 78 ASP A C 1
ATOM 620 O O . ASP A 1 78 ? 9.002 -0.978 4.083 1.00 87.75 78 ASP A O 1
ATOM 624 N N . ALA A 1 79 ? 10.491 -2.647 4.062 1.00 87.06 79 ALA A N 1
ATOM 625 C CA . ALA A 1 79 ? 9.630 -3.532 3.284 1.00 87.06 79 ALA A CA 1
ATOM 626 C C . ALA A 1 79 ? 8.520 -4.180 4.124 1.00 87.06 79 ALA A C 1
ATOM 628 O O . ALA A 1 79 ? 7.468 -4.487 3.561 1.00 87.06 79 ALA A O 1
ATOM 629 N N . GLY A 1 80 ? 8.694 -4.307 5.444 1.00 90.44 80 GLY A N 1
ATOM 630 C CA . GLY A 1 80 ? 7.628 -4.716 6.362 1.00 90.44 80 GLY A CA 1
ATOM 631 C C . GLY A 1 80 ? 6.437 -3.764 6.286 1.00 90.44 80 GLY A C 1
ATOM 632 O O . GLY A 1 80 ? 5.336 -4.179 5.930 1.00 90.44 80 GLY A O 1
ATOM 633 N N . LEU A 1 81 ? 6.681 -2.466 6.464 1.00 92.00 81 LEU A N 1
ATOM 634 C CA . LEU A 1 81 ? 5.663 -1.423 6.381 1.00 92.00 81 LEU A CA 1
ATOM 635 C C . LEU A 1 81 ? 4.965 -1.385 5.015 1.00 92.00 81 LEU A C 1
ATOM 637 O O . LEU A 1 81 ? 3.750 -1.210 4.938 1.00 92.00 81 LEU A O 1
ATOM 641 N N . LEU A 1 82 ? 5.716 -1.543 3.921 1.00 93.19 82 LEU A N 1
ATOM 642 C CA . LEU A 1 82 ? 5.130 -1.579 2.577 1.00 93.19 82 LEU A CA 1
ATOM 643 C C . LEU A 1 82 ? 4.283 -2.845 2.349 1.00 93.19 82 LEU A C 1
ATOM 645 O O . LEU A 1 82 ? 3.277 -2.784 1.640 1.00 93.19 82 LEU A O 1
ATOM 649 N N . SER A 1 83 ? 4.648 -3.967 2.975 1.00 92.69 83 SER A N 1
ATOM 650 C CA . SER A 1 83 ? 3.869 -5.213 2.935 1.00 92.69 83 SER A CA 1
ATOM 651 C C . SER A 1 83 ? 2.591 -5.111 3.773 1.00 92.69 83 SER A C 1
ATOM 653 O O . SER A 1 83 ? 1.535 -5.572 3.338 1.00 92.69 83 SER A O 1
ATOM 655 N N . GLU A 1 84 ? 2.646 -4.458 4.936 1.00 94.19 84 GLU A N 1
ATOM 656 C CA . GLU A 1 84 ? 1.461 -4.145 5.747 1.00 94.19 84 GLU A CA 1
ATOM 657 C C . GLU A 1 84 ? 0.518 -3.187 5.013 1.00 94.19 84 GLU A C 1
ATOM 659 O O . GLU A 1 84 ? -0.687 -3.422 4.963 1.00 94.19 84 GLU A O 1
ATOM 664 N N . PHE A 1 85 ? 1.065 -2.157 4.363 1.00 96.06 85 PHE A N 1
ATOM 665 C CA . PHE A 1 85 ? 0.298 -1.243 3.521 1.00 96.06 85 PHE A CA 1
ATOM 666 C C . PHE A 1 85 ? -0.429 -1.981 2.386 1.00 96.06 85 PHE A C 1
ATOM 668 O O . PHE A 1 85 ? -1.631 -1.795 2.205 1.00 96.06 85 PHE A O 1
ATOM 675 N N . LEU A 1 86 ? 0.255 -2.868 1.651 1.00 95.06 86 LEU A N 1
ATOM 676 C CA . LEU A 1 86 ? -0.388 -3.702 0.625 1.00 95.06 86 LEU A CA 1
ATOM 677 C C . LEU A 1 86 ? -1.443 -4.644 1.218 1.00 95.06 86 LEU A C 1
ATOM 679 O O . LEU A 1 86 ? -2.518 -4.811 0.643 1.00 95.06 86 LEU A O 1
ATOM 683 N N . SER A 1 87 ? -1.177 -5.218 2.389 1.00 95.19 87 SER A N 1
ATOM 684 C CA . SER A 1 87 ? -2.154 -6.040 3.109 1.00 95.19 87 SER A CA 1
ATOM 685 C C . SER A 1 87 ? -3.407 -5.229 3.456 1.00 95.19 87 SER A C 1
ATOM 687 O O . SER A 1 87 ? -4.525 -5.707 3.255 1.00 95.19 87 SER A O 1
ATOM 689 N N . ALA A 1 88 ? -3.243 -3.973 3.879 1.00 96.88 88 ALA A N 1
ATOM 690 C CA . ALA A 1 88 ? -4.344 -3.057 4.148 1.00 96.88 88 ALA A CA 1
ATOM 691 C C . ALA A 1 88 ? -5.114 -2.649 2.882 1.00 96.88 88 ALA A C 1
ATOM 693 O O . ALA A 1 88 ? -6.346 -2.614 2.902 1.00 96.88 88 ALA A O 1
ATOM 694 N N . CYS A 1 89 ? -4.427 -2.430 1.754 1.00 96.69 89 CYS A N 1
ATOM 695 C CA . CYS A 1 89 ? -5.058 -2.214 0.444 1.00 96.69 89 CYS A CA 1
ATOM 696 C C . CYS A 1 89 ? -6.005 -3.360 0.048 1.00 96.69 89 CYS A C 1
ATOM 698 O O . CYS A 1 89 ? -6.996 -3.136 -0.649 1.00 96.69 89 CYS A O 1
ATOM 700 N N . HIS A 1 90 ? -5.707 -4.583 0.490 1.00 95.56 90 HIS A N 1
ATOM 701 C CA . HIS A 1 90 ? -6.497 -5.780 0.207 1.00 95.56 90 HIS A CA 1
ATOM 702 C C . HIS A 1 90 ? -7.432 -6.202 1.349 1.00 95.56 90 HIS A C 1
ATOM 704 O O . HIS A 1 90 ? -8.070 -7.248 1.235 1.00 95.56 90 HIS A O 1
ATOM 710 N N . GLY A 1 91 ? -7.549 -5.402 2.414 1.00 95.38 91 GLY A N 1
ATOM 711 C CA . GLY A 1 91 ? -8.435 -5.685 3.549 1.00 95.38 91 GLY A CA 1
ATOM 712 C C . GLY A 1 91 ? -7.962 -6.820 4.463 1.00 95.38 91 GLY A C 1
ATOM 713 O O . GLY A 1 91 ? -8.738 -7.300 5.283 1.00 95.38 91 GLY A O 1
ATOM 714 N N . LEU A 1 92 ? -6.705 -7.256 4.335 1.00 94.50 92 LEU A N 1
ATOM 715 C CA . LEU A 1 92 ? -6.091 -8.275 5.199 1.00 94.50 92 LEU A CA 1
ATOM 716 C C . LEU A 1 92 ? -5.646 -7.691 6.545 1.00 94.50 92 LEU A C 1
ATOM 718 O O . LEU A 1 92 ? -5.578 -8.401 7.543 1.00 94.50 92 LEU A O 1
ATOM 722 N N . LEU A 1 93 ? -5.350 -6.391 6.558 1.00 94.94 93 LEU A N 1
ATOM 723 C CA . LEU A 1 93 ? -5.141 -5.589 7.756 1.00 94.94 93 LEU A CA 1
ATOM 724 C C . LEU A 1 93 ? -6.097 -4.394 7.715 1.00 94.94 93 LEU A C 1
ATOM 726 O O . LEU A 1 93 ? -6.390 -3.887 6.627 1.00 94.94 93 LEU A O 1
ATOM 730 N N . PRO A 1 94 ? -6.580 -3.898 8.862 1.00 96.94 94 PRO A N 1
ATOM 731 C CA . PRO A 1 94 ? -7.366 -2.683 8.846 1.00 96.94 94 PRO A CA 1
ATOM 732 C C . PRO A 1 94 ? -6.486 -1.466 8.541 1.00 96.94 94 PRO A C 1
ATOM 734 O O . PRO A 1 94 ? -5.348 -1.343 8.984 1.00 96.94 94 PRO A O 1
ATOM 737 N N . TRP A 1 95 ? -7.030 -0.545 7.762 1.00 97.62 95 TRP A N 1
ATOM 738 C CA . TRP A 1 95 ? -6.320 0.574 7.159 1.00 97.62 95 TRP A CA 1
ATOM 739 C C . TRP A 1 95 ? -5.837 1.618 8.170 1.00 97.62 95 TRP A C 1
ATOM 741 O O . TRP A 1 95 ? -4.790 2.232 8.001 1.00 97.62 95 TRP A O 1
ATOM 751 N N . ASN A 1 96 ? -6.594 1.831 9.241 1.00 96.94 96 ASN A N 1
ATOM 752 C CA . ASN A 1 96 ? -6.341 2.895 10.208 1.00 96.94 96 ASN A CA 1
ATOM 753 C C . ASN A 1 96 ? -5.601 2.4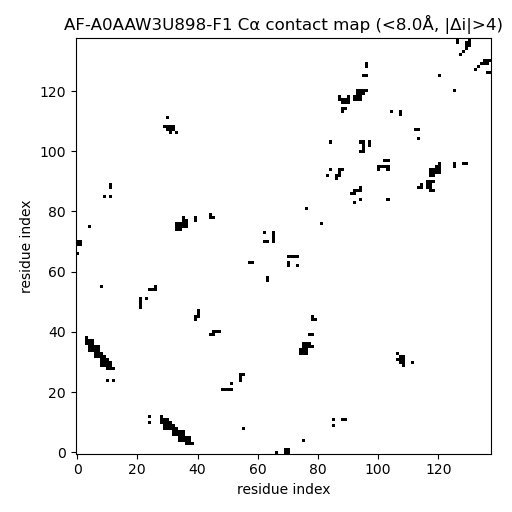12 11.464 1.00 96.94 96 ASN A C 1
ATOM 755 O O . ASN A 1 96 ? -5.626 3.103 12.480 1.00 96.94 96 ASN A O 1
ATOM 759 N N . VAL A 1 97 ? -4.953 1.241 11.440 1.00 94.19 97 VAL A N 1
ATOM 760 C CA . VAL A 1 97 ? -4.339 0.647 12.646 1.00 94.19 97 VAL A CA 1
ATOM 761 C C . VAL A 1 97 ? -2.996 1.242 13.029 1.00 94.19 97 VAL A C 1
ATOM 763 O O . VAL A 1 97 ? -2.561 1.014 14.152 1.00 94.19 97 VAL A O 1
ATOM 766 N N . MET A 1 98 ? -2.343 2.016 12.162 1.00 93.56 98 MET A N 1
ATOM 767 C CA . MET A 1 98 ? -1.100 2.718 12.499 1.00 93.56 98 MET A CA 1
ATOM 768 C C . MET A 1 98 ? -1.337 3.773 13.590 1.00 93.56 98 MET A C 1
ATOM 770 O O . MET A 1 98 ? -2.477 4.161 13.846 1.00 93.56 98 MET A O 1
ATOM 774 N N . TYR A 1 99 ? -0.268 4.233 14.260 1.00 91.44 99 TYR A N 1
ATOM 775 C CA . TYR A 1 99 ? -0.381 5.248 15.324 1.00 91.44 99 TYR A CA 1
ATOM 776 C C . TYR A 1 99 ? -1.144 6.484 14.832 1.00 91.44 99 TYR A C 1
ATOM 778 O O . TYR A 1 99 ? -2.128 6.895 15.444 1.00 91.44 99 TYR A O 1
ATOM 786 N N . ASP A 1 100 ? -0.732 6.999 13.675 1.00 94.00 100 ASP A N 1
ATOM 787 C CA . ASP A 1 100 ? -1.505 7.957 12.900 1.00 94.00 100 ASP A CA 1
ATOM 788 C C . ASP A 1 100 ? -2.529 7.194 12.038 1.00 94.00 100 ASP A C 1
ATOM 790 O O . ASP A 1 100 ? -2.123 6.423 11.165 1.00 94.00 100 ASP A O 1
ATOM 794 N N . PRO A 1 101 ? -3.843 7.379 12.249 1.00 94.69 101 PRO A N 1
ATOM 795 C CA . PRO A 1 101 ? -4.866 6.663 11.489 1.00 94.69 101 PRO A CA 1
ATOM 796 C C . PRO A 1 101 ? -4.880 7.031 9.999 1.00 94.69 101 PRO A C 1
ATOM 798 O O . PRO A 1 101 ? -5.435 6.269 9.215 1.00 94.69 101 PRO A O 1
ATOM 801 N N . ALA A 1 102 ? -4.269 8.160 9.615 1.00 94.81 102 ALA A N 1
ATOM 802 C CA . ALA A 1 102 ? -4.130 8.606 8.231 1.00 94.81 102 ALA A CA 1
ATOM 803 C C . ALA A 1 102 ? -2.753 8.251 7.626 1.00 94.81 102 ALA A C 1
ATOM 805 O O . ALA A 1 102 ? -2.308 8.865 6.650 1.00 94.81 102 ALA A O 1
ATOM 806 N N . TYR A 1 103 ? -2.002 7.336 8.250 1.00 94.75 103 TYR A N 1
ATOM 807 C CA . TYR A 1 103 ? -0.633 7.034 7.833 1.00 94.75 103 TYR A CA 1
ATOM 808 C C . TYR A 1 103 ? -0.574 6.441 6.420 1.00 94.75 103 TYR A C 1
ATOM 810 O O . TYR A 1 103 ? 0.249 6.872 5.611 1.00 94.75 103 TYR A O 1
ATOM 818 N N . TYR A 1 104 ? -1.448 5.483 6.104 1.00 95.19 104 TYR A N 1
ATOM 819 C CA . TYR A 1 104 ? -1.455 4.826 4.796 1.00 95.19 104 TYR A CA 1
ATOM 820 C C . TYR A 1 104 ? -1.971 5.738 3.676 1.00 95.19 104 TYR A C 1
ATOM 822 O O . TYR A 1 104 ? -1.487 5.633 2.550 1.00 95.19 104 TYR A O 1
ATOM 830 N N . GLU A 1 105 ? -2.832 6.717 3.968 1.00 94.38 105 GLU A N 1
ATOM 831 C CA . GLU A 1 105 ? -3.217 7.772 3.019 1.00 94.38 105 GLU A CA 1
ATOM 832 C C . GLU A 1 105 ? -1.993 8.537 2.508 1.00 94.38 105 GLU A C 1
ATOM 834 O O . GLU A 1 105 ? -1.935 8.911 1.340 1.00 94.38 105 GLU A O 1
ATOM 839 N N . LYS A 1 106 ? -0.979 8.733 3.357 1.00 91.81 106 LYS A N 1
ATOM 840 C CA . LYS A 1 106 ? 0.254 9.450 2.992 1.00 91.81 106 LYS A CA 1
ATOM 841 C C . LYS A 1 106 ? 1.179 8.635 2.087 1.00 91.81 106 LYS A C 1
ATOM 843 O O . LYS A 1 106 ? 2.134 9.203 1.556 1.00 91.81 106 LYS A O 1
ATOM 848 N N . LEU A 1 107 ? 0.940 7.330 1.955 1.00 92.31 107 LEU A N 1
ATOM 849 C CA . LEU A 1 107 ? 1.684 6.446 1.055 1.00 92.31 107 LEU A CA 1
ATOM 850 C C . LEU A 1 107 ? 1.051 6.364 -0.335 1.00 92.31 107 LEU A C 1
ATOM 852 O O . LEU A 1 107 ? 1.721 5.922 -1.269 1.00 92.31 107 LEU A O 1
ATOM 856 N N . LEU A 1 108 ? -0.207 6.784 -0.482 1.00 91.75 108 LEU A N 1
ATOM 857 C CA . LEU A 1 108 ? -0.887 6.800 -1.769 1.00 91.75 108 LEU A CA 1
ATOM 858 C C . LEU A 1 108 ? -0.186 7.756 -2.738 1.00 91.75 108 LEU A C 1
ATOM 860 O O . LEU A 1 108 ? 0.239 8.857 -2.375 1.00 91.75 108 LEU A O 1
ATOM 864 N N . LEU A 1 109 ? -0.090 7.339 -3.997 1.00 88.56 109 LEU A N 1
ATOM 865 C CA . LEU A 1 109 ? 0.293 8.232 -5.080 1.00 88.56 109 LEU A CA 1
ATOM 866 C C . LEU A 1 109 ? -0.745 9.363 -5.201 1.00 88.56 109 LEU A C 1
ATOM 868 O O . LEU A 1 109 ? -1.935 9.164 -4.961 1.00 88.56 109 LEU A O 1
ATOM 872 N N . SER A 1 110 ? -0.303 10.565 -5.577 1.00 84.25 110 SER A N 1
ATOM 873 C CA . SER A 1 110 ? -1.208 11.708 -5.744 1.00 84.25 110 SER A CA 1
ATOM 874 C C . SER A 1 110 ? -2.343 11.378 -6.720 1.00 84.25 110 SER A C 1
ATOM 876 O O . SER A 1 110 ? -2.090 10.912 -7.830 1.00 84.25 110 SER A O 1
ATOM 878 N N . GLY A 1 111 ? -3.585 11.634 -6.307 1.00 85.62 111 GLY A N 1
ATOM 879 C CA . GLY A 1 111 ? -4.787 11.327 -7.087 1.00 85.62 111 GLY A CA 1
ATOM 880 C C . GLY A 1 111 ? -5.331 9.908 -6.897 1.00 85.62 111 GLY A C 1
ATOM 881 O O . GLY A 1 111 ? -6.452 9.641 -7.326 1.00 85.62 111 GLY A O 1
ATOM 882 N N . CYS A 1 112 ? -4.606 9.015 -6.219 1.00 89.31 112 CYS A N 1
ATOM 883 C CA . CYS A 1 112 ? -5.143 7.720 -5.824 1.00 89.31 112 CYS A CA 1
ATOM 884 C C . CYS A 1 112 ? -6.025 7.852 -4.577 1.00 89.31 112 CYS A C 1
ATOM 886 O O . CYS A 1 112 ? -5.662 8.508 -3.601 1.00 89.31 112 CYS A O 1
ATOM 888 N N . ALA A 1 113 ? -7.176 7.184 -4.603 1.00 92.25 113 ALA A N 1
ATOM 889 C CA . ALA A 1 113 ? -8.030 7.017 -3.435 1.00 92.25 113 ALA A CA 1
ATOM 890 C C . ALA A 1 113 ? -7.648 5.750 -2.658 1.00 92.25 113 ALA A C 1
ATOM 892 O O . ALA A 1 113 ? -7.005 4.841 -3.191 1.00 92.25 113 ALA A O 1
ATOM 893 N N . ARG A 1 114 ? -8.089 5.673 -1.398 1.00 95.38 114 ARG A N 1
ATOM 894 C CA . ARG A 1 114 ? -8.019 4.435 -0.619 1.00 95.38 114 ARG A CA 1
ATOM 895 C C . ARG A 1 114 ? -8.740 3.306 -1.384 1.00 95.38 114 ARG A C 1
ATOM 897 O O . ARG A 1 114 ? -9.864 3.536 -1.834 1.00 95.38 114 ARG A O 1
ATOM 904 N N . PRO A 1 115 ? -8.143 2.107 -1.516 1.00 95.50 115 PRO A N 1
ATOM 905 C CA . PRO A 1 115 ? -8.776 0.993 -2.219 1.00 95.50 115 PRO A CA 1
ATOM 906 C C . PRO A 1 115 ? -10.120 0.588 -1.604 1.00 95.50 115 PRO A C 1
ATOM 908 O O . PRO A 1 115 ? -10.269 0.582 -0.386 1.00 95.50 115 PRO A O 1
ATOM 911 N N . GLU A 1 116 ? -11.075 0.171 -2.437 1.00 94.56 116 GLU A N 1
ATOM 912 C CA . GLU A 1 116 ? -12.429 -0.219 -1.997 1.00 94.56 116 GLU A CA 1
ATOM 913 C C . GLU A 1 116 ? -12.437 -1.392 -1.008 1.00 94.56 116 GLU A C 1
ATOM 915 O O . GLU A 1 116 ? -13.302 -1.473 -0.143 1.00 94.56 116 GLU A O 1
ATOM 920 N N . LYS A 1 117 ? -11.457 -2.298 -1.120 1.00 95.38 117 LYS A N 1
ATOM 921 C CA . LYS A 1 117 ? -11.309 -3.459 -0.230 1.00 95.38 117 LYS A CA 1
ATOM 922 C C . LYS A 1 117 ? -10.722 -3.105 1.137 1.00 95.38 117 LYS A C 1
ATOM 924 O O . LYS A 1 117 ? -10.723 -3.955 2.022 1.00 95.38 117 LYS A O 1
ATOM 929 N N . ALA A 1 118 ? -10.187 -1.897 1.307 1.00 96.62 118 ALA A N 1
ATOM 930 C CA . ALA A 1 118 ? -9.582 -1.490 2.564 1.00 96.62 118 ALA A CA 1
ATOM 931 C C . ALA A 1 118 ? -10.652 -1.369 3.656 1.00 96.62 118 ALA A C 1
ATOM 933 O O . ALA A 1 118 ? -11.636 -0.641 3.512 1.00 96.62 118 ALA A O 1
ATOM 934 N N . VAL A 1 119 ? -10.430 -2.055 4.775 1.00 97.25 119 VAL A N 1
ATOM 935 C CA . VAL A 1 119 ? -11.328 -2.031 5.934 1.00 97.25 119 VAL A CA 1
ATOM 936 C C . VAL A 1 119 ? -10.885 -0.932 6.891 1.00 97.25 119 VAL A C 1
ATOM 938 O O . VAL A 1 119 ? -9.701 -0.818 7.192 1.00 97.25 119 VAL A O 1
ATOM 941 N N . VAL A 1 120 ? -11.818 -0.131 7.400 1.00 97.19 120 VAL A N 1
ATOM 942 C CA . VAL A 1 120 ? -11.546 0.909 8.402 1.00 97.19 120 VAL A CA 1
ATOM 943 C C . VAL A 1 120 ? -12.326 0.578 9.658 1.00 97.19 120 VAL A C 1
ATOM 945 O O . VAL A 1 120 ? -13.543 0.431 9.595 1.00 97.19 120 VAL A O 1
ATOM 948 N N . LEU A 1 121 ? -11.629 0.472 10.785 1.00 97.00 121 LEU A N 1
ATOM 949 C CA . LEU A 1 121 ? -12.253 0.169 12.070 1.00 97.00 121 LEU A CA 1
ATOM 950 C C . LEU A 1 121 ? -12.803 1.428 12.737 1.00 97.00 121 LEU A C 1
ATOM 952 O O . LEU A 1 121 ? -12.238 2.518 12.578 1.00 97.00 121 LEU A O 1
ATOM 956 N N . GLY A 1 122 ? -13.846 1.260 13.551 1.00 96.50 122 GLY A N 1
ATOM 957 C CA . GLY A 1 122 ? -14.251 2.276 14.520 1.00 96.50 122 GLY A CA 1
ATOM 958 C C . GLY A 1 122 ? -13.172 2.506 15.587 1.00 96.50 122 GLY A C 1
ATOM 959 O O . GLY A 1 122 ? -12.255 1.705 15.752 1.00 96.50 122 GLY A O 1
ATOM 960 N N . GLU A 1 123 ? -13.263 3.600 16.345 1.00 93.50 123 GLU A N 1
ATOM 961 C CA . GLU A 1 123 ? -12.236 3.973 17.334 1.00 93.50 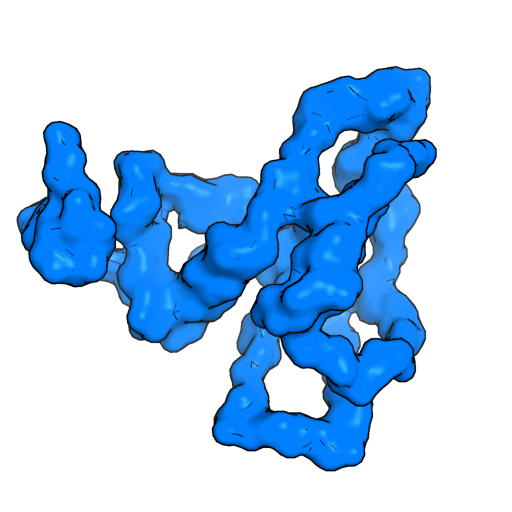123 GLU A CA 1
ATOM 962 C C . GLU A 1 123 ? -12.010 2.899 18.416 1.00 93.50 123 GLU A C 1
ATOM 964 O O . GLU A 1 123 ? -10.865 2.548 18.721 1.00 93.50 123 GLU A O 1
ATOM 969 N N . GLY A 1 124 ? -13.097 2.333 18.955 1.00 94.12 124 GLY A N 1
ATOM 970 C CA . GLY A 1 124 ? -13.034 1.259 19.950 1.00 94.12 124 GLY A CA 1
ATOM 971 C C . GLY A 1 124 ? -12.434 -0.030 19.385 1.00 94.12 124 GLY A C 1
ATOM 972 O O . GLY A 1 124 ? -11.511 -0.592 19.970 1.00 94.12 124 GLY A O 1
ATOM 973 N N . GLU A 1 125 ? -12.891 -0.448 18.202 1.00 95.50 125 GLU A N 1
ATOM 974 C CA . GLU A 1 125 ? -12.385 -1.630 17.491 1.00 95.50 125 GLU A CA 1
ATOM 975 C C . GLU A 1 125 ? -10.905 -1.484 17.132 1.00 95.50 125 GLU A C 1
ATOM 977 O O . GLU A 1 125 ? -10.124 -2.415 17.306 1.00 95.50 125 GLU A O 1
ATOM 982 N N . ARG A 1 126 ? -10.490 -0.296 16.680 1.00 94.88 126 ARG A N 1
ATOM 983 C CA . ARG A 1 126 ? -9.090 0.019 16.387 1.00 94.88 126 ARG A CA 1
ATOM 984 C C . ARG A 1 126 ? -8.227 -0.089 17.639 1.00 94.88 126 ARG A C 1
ATOM 986 O O . ARG A 1 126 ? -7.118 -0.613 17.565 1.00 94.88 126 ARG A O 1
ATOM 993 N N . THR A 1 127 ? -8.706 0.437 18.763 1.00 93.69 127 THR A N 1
ATOM 994 C CA . THR A 1 127 ? -7.974 0.399 20.036 1.00 93.69 127 THR A CA 1
ATOM 995 C C . THR A 1 127 ? -7.798 -1.040 20.510 1.00 93.69 127 THR A C 1
ATOM 997 O O . THR A 1 127 ? -6.673 -1.437 20.817 1.00 93.69 127 THR A O 1
ATOM 1000 N N . ALA A 1 128 ? -8.869 -1.839 20.471 1.00 94.31 128 ALA A N 1
ATOM 1001 C CA . ALA A 1 128 ? -8.814 -3.266 20.775 1.00 94.31 128 ALA A CA 1
ATOM 1002 C C . ALA A 1 128 ? -7.852 -4.003 19.831 1.00 94.31 128 ALA A C 1
ATOM 1004 O O . ALA A 1 128 ? -6.939 -4.674 20.297 1.00 94.31 128 ALA A O 1
ATOM 1005 N N . TYR A 1 129 ? -7.957 -3.788 18.515 1.00 93.88 129 TYR A N 1
ATOM 1006 C CA . TYR A 1 129 ? -7.079 -4.417 17.523 1.00 93.88 129 TYR A CA 1
ATOM 1007 C C . TYR A 1 129 ? -5.598 -4.099 17.768 1.00 93.88 129 TYR A C 1
ATOM 1009 O O . TYR A 1 129 ? -4.747 -4.989 17.763 1.00 93.88 129 TYR A O 1
ATOM 1017 N N . ARG A 1 130 ? -5.268 -2.824 18.008 1.00 92.50 130 ARG A N 1
ATOM 1018 C CA . ARG A 1 130 ? -3.890 -2.391 18.284 1.00 92.50 130 ARG A CA 1
ATOM 1019 C C . ARG A 1 130 ? -3.330 -3.039 19.551 1.00 92.50 130 ARG A C 1
ATOM 1021 O O . ARG A 1 130 ? -2.170 -3.439 19.555 1.00 92.50 130 ARG A O 1
ATOM 1028 N N . HIS A 1 131 ? -4.151 -3.188 20.586 1.00 92.44 131 HIS A N 1
ATOM 1029 C CA . HIS A 1 131 ? -3.742 -3.819 21.835 1.00 92.44 131 HIS A CA 1
ATOM 1030 C C . HIS A 1 131 ? -3.625 -5.348 21.712 1.00 92.44 131 HIS A C 1
ATOM 1032 O O . HIS A 1 131 ? -2.602 -5.920 22.075 1.00 92.44 131 HIS A O 1
ATOM 1038 N N . GLU A 1 132 ? -4.652 -6.011 21.186 1.00 93.12 132 GLU A N 1
ATOM 1039 C CA . GLU A 1 132 ? -4.792 -7.473 21.199 1.00 93.12 132 GLU A CA 1
ATOM 1040 C C . GLU A 1 132 ? -4.016 -8.166 20.075 1.00 93.12 132 GLU A C 1
ATOM 1042 O O . GLU A 1 132 ? -3.469 -9.246 20.287 1.00 93.12 132 GLU A O 1
ATOM 1047 N N . VAL A 1 133 ? -3.954 -7.556 18.887 1.00 89.38 133 VAL A N 1
ATOM 1048 C CA . VAL A 1 133 ? -3.330 -8.161 17.698 1.00 89.38 133 VAL A CA 1
ATOM 1049 C C . VAL A 1 133 ? -1.914 -7.640 17.491 1.00 89.38 133 VAL A C 1
ATOM 1051 O O . VAL A 1 133 ? -1.005 -8.416 17.206 1.00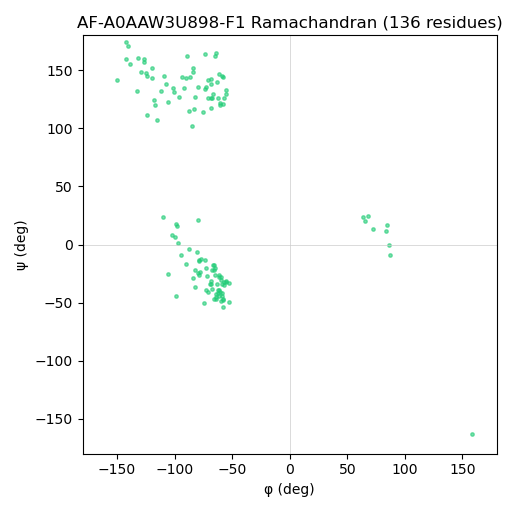 89.38 133 VAL A O 1
ATOM 1054 N N . LEU A 1 134 ? -1.714 -6.327 17.636 1.00 86.62 134 LEU A N 1
ATOM 1055 C CA . LEU A 1 134 ? -0.410 -5.697 17.395 1.00 86.62 134 LEU A CA 1
ATOM 1056 C C . LEU A 1 134 ? 0.437 -5.547 18.669 1.00 86.62 134 LEU A C 1
ATOM 1058 O O . LEU A 1 134 ? 1.607 -5.183 18.575 1.00 86.62 134 LEU A O 1
ATOM 1062 N N . GLY A 1 135 ? -0.131 -5.805 19.853 1.00 85.06 135 GLY A N 1
ATOM 1063 C CA . GLY A 1 135 ? 0.582 -5.692 21.129 1.00 85.06 135 GLY A CA 1
ATOM 1064 C C . GLY A 1 135 ? 1.018 -4.265 21.479 1.00 85.06 135 GLY A C 1
ATOM 1065 O O . GLY A 1 135 ? 1.938 -4.087 22.276 1.00 85.06 135 GLY A O 1
ATOM 1066 N N . VAL A 1 136 ? 0.398 -3.242 20.879 1.00 78.69 136 VAL A N 1
ATOM 1067 C CA . VAL A 1 136 ? 0.732 -1.825 21.084 1.00 78.69 136 VAL A CA 1
ATOM 1068 C C . VAL A 1 136 ? -0.439 -1.080 21.737 1.00 78.69 136 VAL A C 1
ATOM 1070 O O . VAL A 1 136 ? -1.466 -0.817 21.113 1.00 78.69 136 VAL A O 1
ATOM 1073 N N . GLY A 1 137 ? -0.282 -0.741 23.021 1.00 67.56 137 GLY A N 1
ATOM 1074 C CA . GLY A 1 137 ? -1.214 0.096 23.792 1.00 67.56 137 GLY A CA 1
ATOM 1075 C C . GLY A 1 137 ? -0.956 1.593 23.582 1.00 67.56 137 GLY A C 1
ATOM 1076 O O . GLY A 1 137 ? 0.176 1.971 23.293 1.00 67.56 137 GLY A O 1
ATOM 1077 N N . GLY A 1 138 ? -2.025 2.397 23.655 1.00 54.62 138 GLY A N 1
ATOM 1078 C CA . GLY A 1 138 ? -2.066 3.833 23.324 1.00 54.62 138 GLY A CA 1
ATOM 1079 C C . GLY A 1 138 ? -1.077 4.722 24.066 1.00 54.62 138 GLY A C 1
ATOM 1080 O O . GLY A 1 138 ? -0.793 4.440 25.250 1.00 54.62 138 GLY A O 1
#

Foldseek 3Di:
DPVFKDKDFDFLDDDPDLDPADDDDAPVRTFAIAMEGNVLVVVPVDDDPDDDDDNDDPCPDPQVVCVVVVSVPGDYDYVVVVVVLSCQLQQVDAQQLPPHRCVSVVRTDPPDDRHPNHHHDDPVVSQCCCCPPVVDHD

Radius of gyration: 16.32 Å; Cα contacts (8 Å, |Δi|>4): 161; chains: 1; bounding box: 38×38×42 Å